Protein AF-A0A7S2J9P9-F1 (afdb_monomer_lite)

InterPro domains:
  IPR009030 Growth factor receptor cysteine-rich domain superfamily [SSF57184] (53-122)

Secondary structure (DSSP, 8-state):
--------------------TT-EEEEEEEEE-S-TTS--EEEEEEEEE-PPPPTTS-EEETTTTEEESSPPTTEEEETTTTEEEEPPTTEEEESSSS-EEEEPPP-SSEEEEE-TTS-EEEEEPPHHHHSTTTGGGS--

Sequence (140 a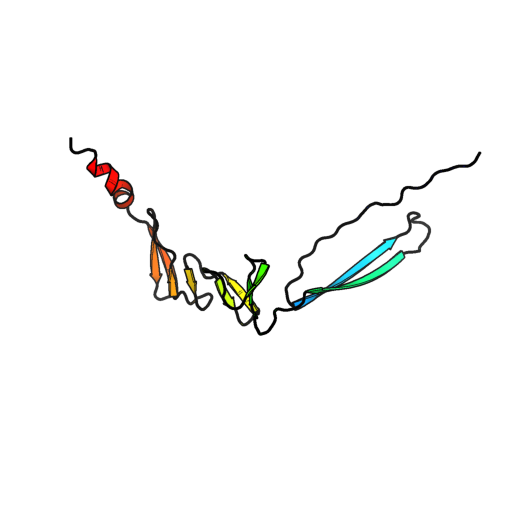a):
RRLLAGETQFRTAHADFLLDVGFSRTVELMVQCADPTQASIGRYTLRIFRPGCTPQRPYFDPRKKVCVNFCSAGYYRNRETHRCSRCNENCKVCSGLLDCNMCTPDTADYTYAIQPDGKCMAIANHLFRRYRWGCAGLAV

Radius of gyration: 28.4 Å; chains: 1; bounding box: 76×31×84 Å

Structure (mmCIF, N/CA/C/O backbone):
data_AF-A0A7S2J9P9-F1
#
_entry.id   AF-A0A7S2J9P9-F1
#
loop_
_atom_site.group_PDB
_atom_site.id
_atom_site.type_symbol
_atom_site.label_atom_id
_atom_site.label_alt_id
_atom_site.label_comp_id
_atom_site.label_asym_id
_atom_site.label_entity_id
_atom_site.label_seq_id
_atom_site.pdbx_PDB_ins_code
_atom_site.Cartn_x
_atom_site.Cartn_y
_atom_site.Cartn_z
_atom_site.occupancy
_atom_site.B_iso_or_equiv
_atom_site.auth_seq_id
_atom_site.auth_comp_id
_atom_site.auth_asym_id
_atom_site.auth_atom_id
_atom_site.pdbx_PDB_model_num
ATOM 1 N N . ARG A 1 1 ? -59.017 -15.466 24.436 1.00 42.62 1 ARG A N 1
ATOM 2 C CA . ARG A 1 1 ? -58.509 -15.438 23.040 1.00 42.62 1 ARG A CA 1
ATOM 3 C C . ARG A 1 1 ? -57.013 -15.118 23.129 1.00 42.62 1 ARG A C 1
ATOM 5 O O . ARG A 1 1 ? -56.681 -13.993 23.465 1.00 42.62 1 ARG A O 1
ATOM 12 N N . ARG A 1 2 ? -56.131 -16.126 23.028 1.00 47.25 2 ARG A N 1
ATOM 13 C CA . ARG A 1 2 ? -54.667 -15.972 23.174 1.00 47.25 2 ARG A CA 1
ATOM 14 C C . ARG A 1 2 ? -54.110 -15.266 21.933 1.00 47.25 2 ARG A C 1
ATOM 16 O O . ARG A 1 2 ? -54.255 -15.799 20.838 1.00 47.25 2 ARG A O 1
ATOM 23 N N . LEU A 1 3 ? -53.502 -14.095 22.106 1.00 48.00 3 LEU A N 1
ATOM 24 C CA . LEU A 1 3 ? -52.699 -13.440 21.073 1.00 48.00 3 LEU A CA 1
ATOM 25 C C . LEU A 1 3 ? -51.345 -14.158 21.009 1.00 48.00 3 LEU A C 1
ATOM 27 O O . LEU A 1 3 ? -50.446 -13.880 21.792 1.00 48.00 3 LEU A O 1
ATOM 31 N N . LEU A 1 4 ? -51.228 -15.137 20.112 1.00 52.44 4 LEU A N 1
ATOM 32 C CA . LEU A 1 4 ? -49.943 -15.668 19.659 1.00 52.44 4 LEU A CA 1
ATOM 33 C C . LEU A 1 4 ? -49.413 -14.720 18.579 1.00 52.44 4 LEU A C 1
ATOM 35 O O . LEU A 1 4 ? -49.516 -15.006 17.391 1.00 52.44 4 LEU A O 1
ATOM 39 N N . ALA A 1 5 ? -48.906 -13.561 18.987 1.00 52.97 5 ALA A N 1
ATOM 40 C CA . A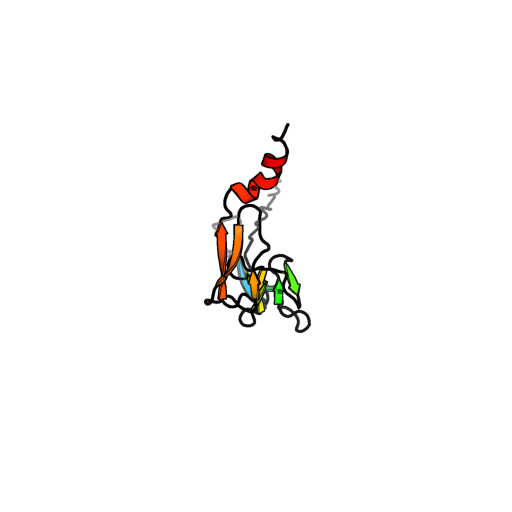LA A 1 5 ? -48.050 -12.752 18.132 1.00 52.97 5 ALA A CA 1
ATOM 41 C C . ALA A 1 5 ? -46.610 -13.077 18.534 1.00 52.97 5 ALA A C 1
ATOM 43 O O . ALA A 1 5 ? -46.058 -12.484 19.454 1.00 52.97 5 ALA A O 1
ATOM 44 N N . GLY A 1 6 ? -46.035 -14.105 17.908 1.00 54.41 6 GLY A N 1
ATOM 45 C CA . GLY A 1 6 ? -44.591 -14.289 17.946 1.00 54.41 6 GLY A CA 1
ATOM 46 C C . GLY A 1 6 ? -43.970 -13.154 17.145 1.00 54.41 6 GLY A C 1
ATOM 47 O O . GLY A 1 6 ? -44.022 -13.179 15.918 1.00 54.41 6 GLY A O 1
ATOM 48 N N . GLU A 1 7 ? -43.453 -12.131 17.820 1.00 60.72 7 GLU A N 1
ATOM 49 C CA . GLU A 1 7 ? -42.732 -11.054 17.152 1.00 60.72 7 GLU A CA 1
ATOM 50 C C . GLU A 1 7 ? -41.425 -11.621 16.588 1.00 60.72 7 GLU A C 1
ATOM 52 O O 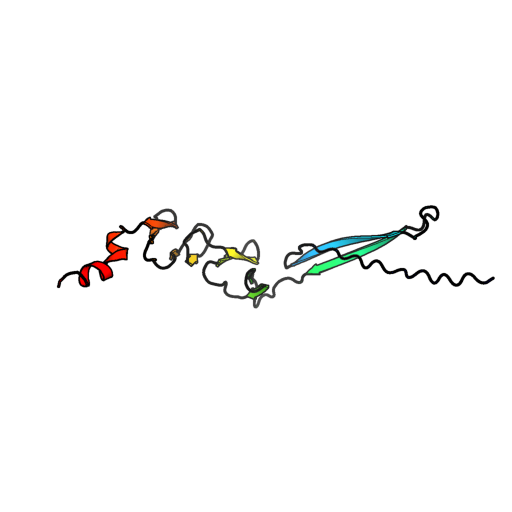. GLU A 1 7 ? -40.495 -11.970 17.315 1.00 60.72 7 GLU A O 1
ATOM 57 N N . THR A 1 8 ? -41.354 -11.765 15.266 1.00 59.16 8 THR A N 1
ATOM 58 C CA . THR A 1 8 ? -40.111 -12.093 14.566 1.00 59.16 8 THR A CA 1
ATOM 59 C C . THR A 1 8 ? -39.168 -10.898 14.643 1.00 59.16 8 THR A C 1
ATOM 61 O O . THR A 1 8 ? -39.207 -10.001 13.801 1.00 59.16 8 THR A O 1
ATOM 64 N N . GLN A 1 9 ? -38.320 -10.875 15.665 1.00 65.56 9 GLN A N 1
ATOM 65 C CA . GLN A 1 9 ? -37.348 -9.811 15.876 1.00 65.56 9 GLN A CA 1
ATOM 66 C C . GLN A 1 9 ? -35.992 -10.173 15.268 1.00 65.56 9 GLN A C 1
ATOM 68 O O . GLN A 1 9 ? -35.130 -10.637 15.993 1.00 65.56 9 GLN A O 1
ATOM 73 N N . PHE A 1 10 ? -35.754 -9.923 13.975 1.00 59.94 10 PHE A N 1
ATOM 74 C CA . PHE A 1 10 ? -34.385 -9.948 13.424 1.00 59.94 10 PHE A CA 1
ATOM 75 C C . PHE A 1 10 ? -34.234 -9.024 12.207 1.00 59.94 10 PHE A C 1
ATOM 77 O O . PHE A 1 10 ? -34.278 -9.469 11.062 1.00 59.94 10 PHE A O 1
ATOM 84 N N . ARG A 1 11 ? -34.009 -7.720 12.432 1.00 69.00 11 ARG A N 1
ATOM 85 C CA . ARG A 1 11 ? -33.331 -6.896 11.417 1.00 69.00 11 ARG A CA 1
ATOM 86 C C . ARG A 1 11 ? -31.834 -7.057 11.616 1.00 69.00 11 ARG A C 1
ATOM 88 O O . ARG A 1 11 ? -31.252 -6.438 12.502 1.00 69.00 11 ARG A O 1
ATOM 95 N N . THR A 1 12 ? -31.220 -7.910 10.809 1.00 77.44 12 THR A N 1
ATOM 96 C CA . THR A 1 12 ? -29.764 -8.016 10.745 1.00 77.44 12 THR A CA 1
ATOM 97 C C . THR A 1 12 ? -29.209 -6.682 10.253 1.00 77.44 12 THR A C 1
ATOM 99 O O . THR A 1 12 ? -29.543 -6.235 9.156 1.00 77.44 12 THR A O 1
ATOM 102 N N . ALA A 1 13 ? -28.403 -6.020 11.080 1.00 79.12 13 ALA A N 1
ATOM 103 C CA . ALA A 1 13 ? -27.705 -4.796 10.712 1.00 79.12 13 ALA A CA 1
ATOM 104 C C . ALA A 1 13 ? -26.238 -5.125 10.429 1.00 79.12 13 ALA A C 1
ATOM 106 O O . ALA A 1 13 ? -25.587 -5.816 11.212 1.00 79.12 13 ALA A O 1
ATOM 107 N N . HIS A 1 14 ? -25.725 -4.619 9.313 1.00 87.12 14 HIS A N 1
ATOM 108 C CA . HIS A 1 14 ? -24.329 -4.767 8.922 1.00 87.12 14 HIS A CA 1
ATOM 109 C C . HIS A 1 14 ? -23.704 -3.381 8.783 1.00 87.12 14 HIS A C 1
ATOM 111 O O . HIS A 1 14 ? -24.345 -2.455 8.288 1.00 87.12 14 HIS A O 1
ATOM 117 N N . ALA A 1 15 ? -22.462 -3.246 9.236 1.00 86.00 15 ALA A N 1
ATOM 118 C CA . ALA A 1 15 ? -21.677 -2.033 9.087 1.00 86.00 15 ALA A CA 1
ATOM 119 C C . ALA A 1 15 ? -20.258 -2.416 8.676 1.00 86.00 15 ALA A C 1
ATOM 121 O O . ALA A 1 15 ? -19.576 -3.151 9.392 1.00 86.00 15 ALA A O 1
ATOM 122 N N . ASP A 1 16 ? -19.821 -1.885 7.540 1.00 90.31 16 ASP A N 1
ATOM 123 C CA . ASP A 1 16 ? -18.475 -2.085 7.026 1.00 90.31 16 ASP A CA 1
ATOM 124 C C . ASP A 1 16 ? -17.637 -0.834 7.273 1.00 90.31 16 ASP A C 1
ATOM 126 O O . ASP A 1 16 ? -18.090 0.299 7.095 1.00 90.31 16 ASP A O 1
ATOM 130 N N . PHE A 1 17 ? -16.386 -1.028 7.676 1.00 89.62 17 PHE A N 1
ATOM 131 C CA . PHE A 1 17 ? -15.443 0.063 7.868 1.00 89.62 17 PHE A CA 1
ATOM 132 C C . PHE A 1 17 ? -14.030 -0.374 7.503 1.00 89.62 17 PHE A C 1
ATOM 134 O O . PHE A 1 17 ? -13.661 -1.547 7.577 1.00 89.62 17 PHE A O 1
ATOM 141 N N . LEU A 1 18 ? -13.207 0.600 7.124 1.00 90.12 18 LEU A N 1
ATOM 142 C CA . LEU A 1 18 ? -11.810 0.350 6.799 1.00 90.12 18 LEU A CA 1
ATOM 143 C C . LEU A 1 18 ? -10.9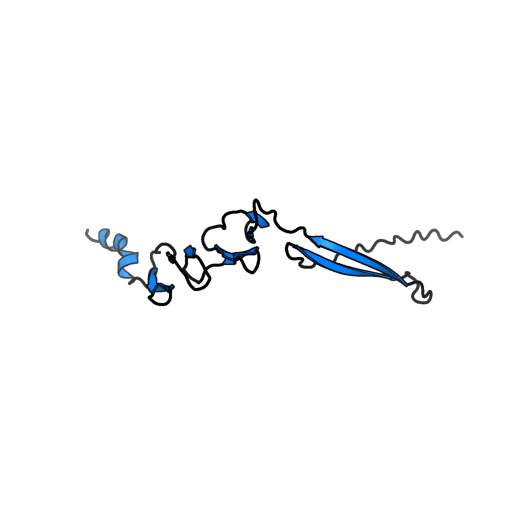76 0.265 8.082 1.00 90.12 18 LEU A C 1
ATOM 145 O O . LEU A 1 18 ? -11.012 1.170 8.917 1.00 90.12 18 LEU A O 1
ATOM 149 N N . LEU A 1 19 ? -10.196 -0.810 8.217 1.00 92.00 19 LEU A N 1
ATOM 150 C CA . LEU A 1 19 ? -9.199 -0.982 9.272 1.00 92.00 19 LEU A CA 1
ATOM 151 C C . LEU A 1 19 ? -7.844 -1.337 8.659 1.00 92.00 19 LEU A C 1
ATOM 153 O O . LEU A 1 19 ? -7.672 -2.389 8.026 1.00 92.00 19 LEU A O 1
ATOM 157 N N . ASP A 1 20 ? -6.879 -0.446 8.851 1.00 90.19 20 ASP A N 1
ATOM 158 C CA . ASP A 1 20 ? -5.525 -0.649 8.360 1.00 90.19 20 ASP A CA 1
ATOM 159 C C . ASP A 1 20 ? -4.757 -1.703 9.162 1.00 90.19 20 ASP A C 1
ATOM 161 O O . ASP A 1 20 ? -5.086 -2.041 10.298 1.00 90.19 20 ASP A O 1
ATOM 165 N N . VAL A 1 21 ? -3.738 -2.278 8.525 1.00 92.25 21 VAL A N 1
ATOM 166 C CA . VAL A 1 21 ? -2.883 -3.319 9.111 1.00 92.25 21 VAL A CA 1
ATOM 167 C C . VAL A 1 21 ? -2.104 -2.747 10.291 1.00 92.25 21 VAL A C 1
ATOM 169 O O . VAL A 1 21 ? -1.456 -1.716 10.146 1.00 92.25 21 VAL A O 1
ATOM 172 N N . GLY A 1 22 ? -2.156 -3.418 11.442 1.00 91.38 22 GLY A N 1
ATOM 173 C CA . GLY A 1 22 ? -1.524 -2.952 12.679 1.00 91.38 22 GLY A CA 1
ATOM 174 C C . GLY A 1 22 ? -2.354 -1.938 13.470 1.00 91.38 22 GLY A C 1
ATOM 175 O O . GLY A 1 22 ? -1.931 -1.530 14.548 1.00 91.38 22 GLY A O 1
ATOM 176 N N . PHE A 1 23 ? -3.536 -1.551 12.981 1.00 92.56 23 PHE A N 1
ATOM 177 C CA . PHE A 1 23 ? -4.414 -0.617 13.678 1.00 92.56 23 PHE A CA 1
ATOM 178 C C . PHE A 1 23 ? -5.499 -1.344 14.472 1.00 92.56 23 PHE A C 1
ATOM 180 O O . PHE A 1 23 ? -5.917 -2.464 14.160 1.00 92.56 23 PHE A O 1
ATOM 187 N N . SER A 1 24 ? -6.002 -0.656 15.494 1.00 94.62 24 SER A N 1
ATOM 188 C CA . SER A 1 24 ? -7.203 -1.053 16.223 1.00 94.62 24 SER A CA 1
ATOM 189 C C . SER A 1 24 ? -8.231 0.066 16.200 1.00 94.62 24 SER A C 1
ATOM 191 O O . SER A 1 24 ? -7.868 1.241 16.213 1.00 94.62 24 SER A O 1
ATOM 193 N N . ARG A 1 25 ? -9.507 -0.304 16.163 1.00 94.00 25 ARG A N 1
ATOM 194 C CA . ARG A 1 25 ? -10.649 0.600 16.234 1.00 94.00 25 ARG A CA 1
ATOM 195 C C . ARG A 1 25 ? -11.609 0.136 17.311 1.00 94.00 25 ARG A C 1
ATOM 197 O O . ARG A 1 25 ? -11.770 -1.060 17.546 1.00 94.00 25 ARG A O 1
ATOM 204 N N . THR A 1 26 ? -12.256 1.107 17.929 1.00 93.88 26 THR A N 1
ATOM 205 C CA . THR A 1 26 ? -13.320 0.874 18.895 1.00 93.88 26 THR A CA 1
ATOM 206 C C . THR A 1 26 ? -14.646 1.192 18.223 1.00 93.88 26 THR A C 1
ATOM 208 O O . THR A 1 26 ? -14.793 2.259 17.631 1.00 93.88 26 THR A O 1
ATOM 211 N N . VAL A 1 27 ? -15.583 0.253 18.279 1.00 92.25 27 VAL A N 1
ATOM 212 C CA . VAL A 1 27 ? -16.934 0.384 17.734 1.00 92.25 27 VAL A CA 1
ATOM 213 C C . VAL A 1 27 ? -17.917 0.356 18.891 1.00 92.25 27 VAL A C 1
ATOM 215 O O . VAL A 1 27 ? -17.861 -0.538 19.735 1.00 92.25 27 VAL A O 1
ATOM 218 N N . GLU A 1 28 ? -18.814 1.333 18.920 1.00 91.56 28 GLU A N 1
ATOM 219 C CA . GLU A 1 28 ? -19.906 1.387 19.884 1.00 91.56 28 GLU A CA 1
ATOM 220 C C . GLU A 1 28 ? -21.191 0.888 19.227 1.00 91.56 28 GLU A C 1
ATOM 222 O O . GLU A 1 28 ? -21.626 1.401 18.197 1.00 91.56 28 GLU A O 1
ATOM 227 N N . LEU A 1 29 ? -21.785 -0.139 19.823 1.00 88.88 29 LEU A N 1
ATOM 228 C CA . LEU A 1 29 ? -23.066 -0.698 19.425 1.00 88.88 29 LEU A CA 1
ATOM 229 C C . LEU A 1 29 ? -24.114 -0.246 20.430 1.00 88.88 29 LEU A C 1
ATOM 231 O O . LEU A 1 29 ? -24.016 -0.543 21.622 1.00 88.88 29 LEU A O 1
ATOM 235 N N . MET A 1 30 ? -25.125 0.446 19.927 1.00 84.75 30 MET A N 1
ATOM 236 C CA . MET A 1 30 ? -26.274 0.879 20.707 1.00 84.75 30 MET A CA 1
ATOM 237 C C . MET A 1 30 ? -27.436 -0.060 20.403 1.00 84.75 30 MET A C 1
ATOM 239 O O . MET A 1 30 ? -27.898 -0.135 19.266 1.00 84.75 30 MET A O 1
ATOM 243 N N . VAL A 1 31 ? -27.884 -0.796 21.414 1.00 84.81 31 VAL A N 1
ATOM 244 C CA . VAL A 1 31 ? -29.040 -1.687 21.338 1.00 84.81 31 VAL A CA 1
ATOM 245 C C . VAL A 1 31 ? -30.178 -1.026 22.092 1.00 84.81 31 VAL A C 1
ATOM 247 O O . VAL A 1 31 ? -30.086 -0.800 23.297 1.00 84.81 31 VAL A O 1
ATOM 250 N N . GLN A 1 32 ? -31.245 -0.708 21.372 1.00 80.56 32 GLN A N 1
ATOM 251 C CA . GLN A 1 32 ? -32.451 -0.117 21.932 1.00 80.56 32 GLN A CA 1
ATOM 252 C C . GLN A 1 32 ? -33.578 -1.152 21.914 1.00 80.56 32 GLN A C 1
ATOM 254 O O . GLN A 1 32 ? -33.718 -1.906 20.948 1.00 80.56 32 GLN A O 1
ATOM 259 N N . CYS A 1 33 ? -34.377 -1.195 22.980 1.00 76.31 33 CYS A N 1
ATOM 260 C CA . CYS A 1 33 ? -35.610 -1.976 23.008 1.00 76.31 33 CYS A CA 1
ATOM 261 C C . CYS A 1 33 ? -36.601 -1.496 21.930 1.00 76.31 33 CYS A C 1
ATOM 263 O O . CYS A 1 33 ? -36.563 -0.347 21.496 1.00 76.31 33 CYS A O 1
ATOM 265 N N . ALA A 1 34 ? -37.503 -2.385 21.502 1.00 74.88 34 ALA A N 1
ATOM 266 C CA . ALA A 1 34 ? -38.522 -2.054 20.502 1.00 74.88 34 ALA A CA 1
ATOM 267 C C . ALA A 1 34 ? -39.524 -0.996 21.003 1.00 74.88 34 ALA A C 1
ATOM 269 O O . ALA A 1 34 ? -40.090 -0.260 20.198 1.00 74.88 34 ALA A O 1
ATOM 270 N N . ASP A 1 35 ? -39.714 -0.909 22.323 1.00 78.12 35 ASP A N 1
ATOM 271 C CA . ASP A 1 35 ? -40.528 0.110 22.975 1.00 78.12 35 ASP A CA 1
ATOM 272 C C . ASP A 1 35 ? -39.675 1.359 23.285 1.00 78.12 35 ASP A C 1
ATOM 274 O O . ASP A 1 35 ? -38.816 1.309 24.169 1.00 78.12 35 ASP A O 1
ATOM 278 N N . PRO A 1 36 ? -39.898 2.496 22.599 1.00 65.88 36 PRO A N 1
ATOM 279 C CA . PRO A 1 36 ? -39.156 3.731 22.840 1.00 65.88 36 PRO A CA 1
ATOM 280 C C . PRO A 1 36 ? -39.482 4.381 24.194 1.00 65.88 36 PRO A C 1
ATOM 282 O O . PRO A 1 36 ? -38.781 5.307 24.598 1.00 65.88 36 PRO A O 1
ATOM 285 N N . THR A 1 37 ? -40.527 3.926 24.896 1.00 71.88 37 THR A N 1
ATOM 286 C CA . THR A 1 37 ? -40.908 4.426 26.227 1.00 71.88 37 THR A CA 1
ATOM 287 C C . THR A 1 37 ? -40.181 3.703 27.364 1.00 71.88 37 THR A C 1
ATOM 289 O O . THR A 1 37 ? -40.081 4.239 28.469 1.00 71.88 37 THR A O 1
ATOM 292 N N . GLN A 1 38 ? -39.598 2.529 27.093 1.00 65.25 38 GLN A N 1
ATOM 293 C CA . GLN A 1 38 ? -38.740 1.801 28.024 1.00 65.25 38 GLN A CA 1
ATOM 294 C C . GLN A 1 38 ? -37.275 2.170 27.757 1.00 65.25 38 GLN A C 1
ATOM 296 O O . GLN A 1 38 ? -36.669 1.761 26.772 1.00 65.25 38 GLN A O 1
ATOM 301 N N . ALA A 1 39 ? -36.693 2.969 28.653 1.00 57.91 39 ALA A N 1
ATOM 302 C CA . ALA A 1 39 ? -35.377 3.610 28.520 1.00 57.91 39 ALA A CA 1
ATOM 303 C C . ALA A 1 39 ? -34.152 2.661 28.534 1.00 57.91 39 ALA A C 1
ATOM 305 O O . ALA A 1 39 ? -33.023 3.103 28.759 1.00 57.91 39 ALA A O 1
ATOM 306 N N . SER A 1 40 ? -34.333 1.357 28.327 1.00 61.84 40 SER A N 1
ATOM 307 C CA . SER A 1 40 ? -33.240 0.387 28.369 1.00 61.84 40 SER A CA 1
ATOM 308 C C . SER A 1 40 ? -32.453 0.406 27.060 1.00 61.84 40 SER A C 1
ATOM 310 O O . SER A 1 40 ? -32.750 -0.310 26.107 1.00 61.84 40 SER A O 1
ATOM 312 N N . ILE A 1 41 ? -31.421 1.249 27.034 1.00 74.94 41 ILE A N 1
ATOM 313 C CA . ILE A 1 41 ? -30.405 1.279 25.982 1.00 74.94 41 ILE A CA 1
ATOM 314 C C . ILE A 1 41 ? -29.178 0.515 26.487 1.00 74.94 41 ILE A C 1
ATOM 316 O O . ILE A 1 41 ? -28.491 0.953 27.412 1.00 74.94 41 ILE A O 1
ATOM 320 N N . GLY A 1 42 ? -28.894 -0.634 25.880 1.00 84.19 42 GLY A N 1
ATOM 321 C CA . GLY A 1 42 ? -27.651 -1.368 26.092 1.00 84.19 42 GLY A CA 1
ATOM 322 C C . GLY A 1 42 ? -26.555 -0.815 25.187 1.00 84.19 42 GLY A C 1
ATOM 323 O O . GLY A 1 42 ? -26.731 -0.762 23.972 1.00 84.19 42 GLY A O 1
ATOM 324 N N . ARG A 1 43 ? -25.412 -0.415 25.754 1.00 88.62 43 ARG A N 1
ATOM 325 C CA . ARG A 1 43 ? -24.236 0.006 24.979 1.00 88.62 43 ARG A CA 1
ATOM 326 C C . ARG A 1 43 ? -23.141 -1.046 25.082 1.00 88.62 43 ARG A C 1
ATOM 328 O O . ARG A 1 43 ? -22.676 -1.344 26.178 1.00 88.62 43 ARG A O 1
ATOM 335 N N . TYR A 1 44 ? -22.700 -1.557 23.940 1.00 90.56 44 TYR A N 1
ATOM 336 C CA . TYR A 1 44 ? -21.578 -2.484 23.847 1.00 90.56 44 TYR A CA 1
ATOM 337 C C . TYR A 1 44 ? -20.403 -1.798 23.166 1.00 90.56 44 TYR A C 1
ATOM 339 O O . TYR A 1 44 ? -20.566 -1.118 22.156 1.00 90.56 44 TYR A O 1
ATOM 347 N N . THR A 1 45 ? -19.208 -2.010 23.701 1.00 93.75 45 THR A N 1
ATOM 348 C CA . THR A 1 45 ? -17.975 -1.474 23.130 1.00 93.75 45 THR A CA 1
ATOM 349 C C . THR A 1 45 ? -17.132 -2.632 22.626 1.00 93.75 45 THR A C 1
ATOM 351 O O . THR A 1 45 ? -16.676 -3.471 23.400 1.00 93.75 45 THR A O 1
ATOM 354 N N . LEU A 1 46 ? -16.925 -2.685 21.315 1.00 93.38 46 LEU A N 1
ATOM 355 C CA . LEU A 1 46 ? -16.099 -3.691 20.665 1.00 93.38 46 LEU A CA 1
ATOM 356 C C . LEU A 1 46 ? -14.761 -3.079 20.278 1.00 93.38 46 LEU A C 1
ATOM 358 O O . LEU A 1 46 ? -14.713 -2.090 19.550 1.00 93.38 46 LEU A O 1
ATOM 362 N N . ARG A 1 47 ? -13.660 -3.693 20.714 1.00 94.94 47 ARG A N 1
ATOM 363 C CA . ARG A 1 47 ? -12.320 -3.343 20.237 1.00 94.94 47 ARG A CA 1
ATOM 364 C C . ARG A 1 47 ? -11.903 -4.321 19.150 1.00 94.94 47 ARG A C 1
ATOM 366 O O . ARG A 1 47 ? -11.578 -5.472 19.423 1.00 94.94 47 ARG A O 1
ATOM 373 N N . ILE A 1 48 ? -11.896 -3.843 17.917 1.00 94.25 48 ILE A N 1
ATOM 374 C CA . ILE A 1 48 ? -11.548 -4.620 16.733 1.00 94.25 48 ILE A CA 1
ATOM 375 C C . ILE A 1 48 ? -10.119 -4.248 16.356 1.00 94.25 48 ILE A C 1
ATOM 377 O O . ILE A 1 48 ? -9.809 -3.074 16.164 1.00 94.25 48 ILE A O 1
ATOM 381 N N . PHE A 1 49 ? -9.225 -5.227 16.264 1.00 94.69 49 PHE A N 1
ATOM 382 C CA . PHE A 1 49 ? -7.839 -4.984 15.873 1.00 94.69 49 PHE A CA 1
ATOM 383 C C . PHE A 1 49 ? -7.453 -5.853 14.689 1.00 94.69 49 PHE A C 1
ATOM 385 O O . PHE A 1 49 ? -7.868 -7.006 14.573 1.00 94.69 49 PHE A O 1
ATOM 392 N N . ARG A 1 50 ? -6.637 -5.285 13.805 1.00 93.69 50 ARG A N 1
ATOM 393 C CA . ARG A 1 50 ? -6.047 -6.001 12.686 1.00 93.69 50 ARG A CA 1
ATOM 394 C C . ARG A 1 50 ? -4.563 -6.192 12.979 1.00 93.69 50 ARG A C 1
ATOM 396 O O . ARG A 1 50 ? -3.860 -5.189 13.110 1.00 93.69 50 ARG A O 1
ATOM 403 N N . PRO A 1 51 ? -4.069 -7.438 13.081 1.00 93.19 51 PRO A N 1
ATOM 404 C CA . PRO A 1 51 ? -2.670 -7.677 13.402 1.00 93.19 51 PRO A CA 1
ATOM 405 C C . PRO A 1 51 ? -1.755 -7.044 12.351 1.00 93.19 51 PRO A C 1
ATOM 407 O O . PRO A 1 51 ? -2.094 -6.980 11.166 1.00 93.19 51 PRO A O 1
ATOM 410 N N . GLY A 1 52 ? -0.607 -6.555 12.816 1.00 92.50 52 GLY A N 1
ATOM 411 C CA . GLY A 1 52 ? 0.458 -6.053 11.958 1.00 92.50 52 GLY A CA 1
ATOM 412 C C . GLY A 1 52 ? 1.116 -7.166 11.141 1.00 92.50 52 GLY A C 1
ATOM 413 O O . GLY A 1 52 ? 0.933 -8.355 11.405 1.00 92.50 52 GLY A O 1
ATOM 414 N N . CYS A 1 53 ? 1.908 -6.771 10.149 1.00 94.38 53 CYS A N 1
ATOM 415 C CA . CYS A 1 53 ? 2.749 -7.706 9.414 1.00 94.38 53 CYS A CA 1
ATOM 416 C C . CYS A 1 53 ? 3.922 -8.210 10.277 1.00 94.38 53 CYS A C 1
ATOM 418 O O . CYS A 1 53 ? 4.423 -7.490 11.140 1.00 94.38 53 CYS A O 1
ATOM 420 N N . THR A 1 54 ? 4.371 -9.447 10.043 1.00 94.56 54 THR A N 1
ATOM 421 C CA . THR A 1 54 ? 5.489 -10.038 10.796 1.00 94.56 54 THR A CA 1
ATOM 422 C C . THR A 1 54 ? 6.847 -9.553 10.271 1.00 94.56 54 THR A C 1
ATOM 424 O O . THR A 1 54 ? 6.944 -9.156 9.107 1.00 94.56 54 THR A O 1
ATOM 427 N N . PRO A 1 55 ? 7.935 -9.646 11.060 1.00 92.38 55 PRO A N 1
ATOM 428 C CA . PRO A 1 55 ? 9.275 -9.252 10.610 1.00 92.38 55 PRO A CA 1
ATOM 429 C C . PRO A 1 55 ? 9.762 -10.008 9.366 1.00 92.38 55 PRO A C 1
ATOM 431 O O . PRO A 1 55 ? 10.519 -9.462 8.570 1.00 92.38 55 PRO A O 1
ATOM 434 N N . GLN A 1 56 ? 9.305 -11.250 9.166 1.00 94.31 56 GLN A N 1
ATOM 435 C CA . GLN A 1 56 ? 9.639 -12.054 7.988 1.00 94.31 56 GLN A CA 1
ATOM 436 C C . GLN A 1 56 ? 8.891 -11.626 6.729 1.00 94.31 56 GLN A C 1
ATOM 438 O O . GLN A 1 56 ? 9.212 -12.161 5.676 1.00 94.31 56 GLN A O 1
ATOM 443 N N . ARG A 1 57 ? 7.854 -10.786 6.832 1.00 95.00 57 ARG A N 1
ATOM 444 C CA . ARG A 1 57 ? 7.078 -10.222 5.715 1.00 95.00 57 ARG A CA 1
ATOM 445 C C . ARG A 1 57 ? 6.559 -8.840 6.112 1.00 95.00 57 ARG A C 1
ATOM 447 O O . ARG A 1 57 ? 5.359 -8.697 6.300 1.00 95.00 57 ARG A O 1
ATOM 454 N N . PRO A 1 58 ? 7.423 -7.830 6.272 1.00 94.62 58 PRO A N 1
ATOM 455 C CA . PRO A 1 58 ? 7.077 -6.635 7.036 1.00 94.62 58 PRO A CA 1
ATOM 456 C C . PRO A 1 58 ? 6.196 -5.630 6.284 1.00 94.62 58 PRO A C 1
ATOM 458 O O . PRO A 1 58 ? 5.711 -4.690 6.905 1.00 94.62 58 PRO A O 1
ATOM 461 N N . TYR A 1 59 ? 5.970 -5.800 4.977 1.00 95.56 59 TYR A N 1
ATOM 462 C CA . TYR A 1 59 ? 5.230 -4.833 4.163 1.00 95.56 59 TYR A CA 1
ATOM 463 C C . TYR A 1 59 ? 3.878 -5.386 3.724 1.00 95.56 59 TYR A C 1
ATOM 465 O O . TYR A 1 59 ? 3.806 -6.474 3.162 1.00 95.56 59 TYR A O 1
ATOM 473 N N . PHE A 1 60 ? 2.796 -4.630 3.895 1.00 95.75 60 PHE A N 1
ATOM 474 C CA . PHE A 1 60 ? 1.493 -5.020 3.346 1.00 95.75 60 PHE A CA 1
ATOM 475 C C . PHE A 1 60 ? 1.352 -4.626 1.865 1.00 95.75 60 PHE A C 1
ATOM 477 O O . PHE A 1 60 ? 1.482 -3.448 1.520 1.00 95.75 60 PHE A O 1
ATOM 484 N N . ASP A 1 61 ? 1.050 -5.597 0.995 1.00 94.81 61 ASP A N 1
ATOM 485 C CA . ASP A 1 61 ? 0.736 -5.373 -0.422 1.00 94.81 61 ASP A CA 1
ATOM 486 C C . ASP A 1 61 ? -0.783 -5.153 -0.595 1.00 94.81 61 ASP A C 1
ATOM 488 O O . ASP A 1 61 ? -1.564 -6.092 -0.399 1.00 94.81 61 ASP A O 1
ATOM 492 N N . PRO A 1 62 ? -1.237 -3.944 -0.989 1.00 90.00 62 PRO A N 1
ATOM 493 C CA . PRO A 1 62 ? -2.659 -3.648 -1.139 1.00 90.00 62 PRO A CA 1
ATOM 494 C C . PRO A 1 62 ? -3.316 -4.372 -2.323 1.00 90.00 62 PRO A C 1
ATOM 496 O O . PRO A 1 62 ? -4.528 -4.577 -2.296 1.00 90.00 62 PRO A O 1
ATOM 499 N N . ARG A 1 63 ? -2.553 -4.786 -3.345 1.00 89.81 63 ARG A N 1
ATOM 500 C CA . ARG A 1 63 ? -3.088 -5.533 -4.494 1.00 89.81 63 ARG A CA 1
ATOM 501 C C . ARG A 1 63 ? -3.358 -6.980 -4.132 1.00 89.81 63 ARG A C 1
ATOM 503 O O . ARG A 1 63 ? -4.423 -7.505 -4.435 1.00 89.81 63 ARG A O 1
ATOM 510 N N . LYS A 1 64 ? -2.392 -7.619 -3.474 1.00 91.31 64 LYS A N 1
ATOM 511 C CA . LYS A 1 64 ? -2.509 -9.024 -3.061 1.00 91.31 64 LYS A CA 1
ATOM 512 C C . LYS A 1 64 ? -3.262 -9.190 -1.741 1.00 91.31 64 LYS A C 1
ATOM 514 O O . LYS A 1 64 ? -3.641 -10.304 -1.405 1.00 91.31 64 LYS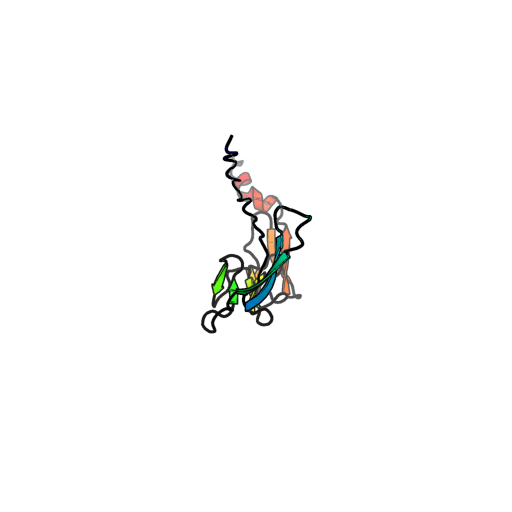 A O 1
ATOM 519 N N . LYS A 1 65 ? -3.470 -8.098 -0.998 1.00 91.38 65 LYS A N 1
ATOM 520 C CA . LYS A 1 65 ? -4.069 -8.066 0.345 1.00 91.38 65 LYS A CA 1
ATOM 521 C C . LYS A 1 65 ? -3.335 -8.962 1.356 1.00 91.38 65 LYS A C 1
ATOM 523 O O . LYS A 1 65 ? -3.947 -9.457 2.299 1.00 91.38 65 LYS A O 1
ATOM 528 N N . VAL A 1 66 ? -2.023 -9.142 1.189 1.00 93.44 66 VAL A N 1
ATOM 529 C CA . VAL A 1 66 ? -1.177 -9.978 2.057 1.00 93.44 66 VAL A CA 1
ATOM 530 C C . VAL A 1 66 ? 0.117 -9.261 2.427 1.00 93.44 66 VAL A C 1
ATOM 532 O O . VAL A 1 66 ? 0.587 -8.379 1.708 1.00 93.44 66 VAL A O 1
ATOM 535 N N . CYS A 1 67 ? 0.707 -9.659 3.551 1.00 95.38 67 CYS A N 1
ATOM 536 C CA . CYS A 1 67 ? 2.039 -9.224 3.953 1.00 95.38 67 CYS A CA 1
ATOM 537 C C . CYS A 1 67 ? 3.110 -9.913 3.091 1.00 95.38 67 CYS A C 1
ATOM 539 O O . CYS A 1 67 ? 3.061 -11.129 2.878 1.00 95.38 67 CYS A O 1
ATOM 541 N N . VAL A 1 68 ? 4.082 -9.145 2.604 1.00 95.50 68 VAL A N 1
ATOM 542 C CA . VAL A 1 68 ? 5.148 -9.564 1.691 1.00 95.50 68 VAL A CA 1
ATOM 543 C C . VAL A 1 68 ? 6.505 -8.996 2.116 1.00 95.50 68 VAL A C 1
ATOM 545 O O . VAL A 1 68 ? 6.599 -7.992 2.820 1.00 95.50 68 VAL A O 1
ATOM 548 N N . ASN A 1 69 ? 7.577 -9.638 1.648 1.00 94.38 69 ASN A N 1
ATOM 549 C CA . ASN A 1 69 ? 8.939 -9.093 1.728 1.00 94.38 69 ASN A CA 1
ATOM 550 C C . ASN A 1 69 ? 9.271 -8.168 0.565 1.00 94.38 69 ASN A C 1
ATOM 552 O O . ASN A 1 69 ? 9.932 -7.145 0.740 1.00 94.38 69 ASN A O 1
ATOM 556 N N . PHE A 1 70 ? 8.820 -8.557 -0.624 1.00 92.31 70 PHE A N 1
ATOM 557 C CA . PHE A 1 70 ? 9.086 -7.862 -1.869 1.00 92.31 70 PHE A CA 1
ATOM 558 C C . PHE A 1 70 ? 7.764 -7.402 -2.460 1.00 92.31 70 PHE A C 1
ATOM 560 O O . PHE A 1 70 ? 6.834 -8.195 -2.625 1.00 92.31 70 PHE A O 1
ATOM 567 N N . CYS A 1 71 ? 7.692 -6.107 -2.746 1.00 93.44 71 CYS A N 1
ATOM 568 C CA . CYS A 1 71 ? 6.534 -5.511 -3.380 1.00 93.44 71 CYS A CA 1
ATOM 569 C C . CYS A 1 71 ? 6.471 -5.906 -4.856 1.00 93.44 71 CYS A C 1
ATOM 571 O O . CYS A 1 71 ? 7.487 -6.169 -5.500 1.00 93.44 71 CYS A O 1
ATOM 573 N N . SER A 1 72 ? 5.251 -5.964 -5.377 1.00 91.94 72 SER A N 1
ATOM 574 C CA . SER A 1 72 ? 5.000 -6.206 -6.795 1.00 91.94 72 SER A CA 1
ATOM 575 C C . SER A 1 72 ? 5.556 -5.056 -7.657 1.00 91.94 72 SER A C 1
ATOM 577 O O . SER A 1 72 ? 5.713 -3.939 -7.168 1.00 91.94 72 SER A O 1
ATOM 579 N N . ALA A 1 73 ? 5.833 -5.303 -8.943 1.00 90.31 73 ALA A N 1
ATOM 580 C CA . ALA A 1 73 ? 6.307 -4.255 -9.855 1.00 90.31 73 ALA A CA 1
ATOM 581 C C . ALA A 1 73 ? 5.347 -3.046 -9.883 1.00 90.31 73 ALA A C 1
ATOM 583 O O . ALA A 1 73 ? 4.126 -3.209 -9.812 1.00 90.31 73 ALA A O 1
ATOM 584 N N . GLY A 1 74 ? 5.906 -1.839 -9.971 1.00 91.12 74 GLY A N 1
ATOM 585 C CA . GLY A 1 74 ? 5.179 -0.576 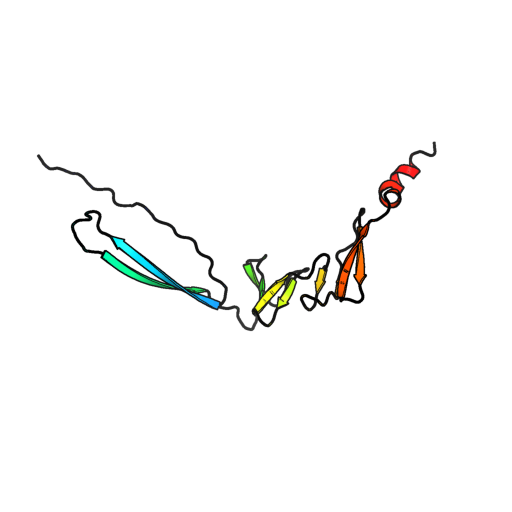-9.821 1.00 91.12 74 GLY A CA 1
ATOM 586 C C . GLY A 1 74 ? 4.893 -0.183 -8.367 1.00 91.12 74 GLY A C 1
ATOM 587 O O . GLY A 1 74 ? 4.177 0.792 -8.140 1.00 91.12 74 GLY A O 1
ATOM 588 N N . TYR A 1 75 ? 5.427 -0.918 -7.385 1.00 94.50 75 TYR A N 1
ATOM 589 C CA . TYR A 1 75 ? 5.364 -0.575 -5.967 1.00 94.50 75 TYR A CA 1
ATOM 590 C C . TYR A 1 75 ? 6.744 -0.688 -5.318 1.00 94.50 75 TYR A C 1
ATOM 592 O O . TYR A 1 75 ? 7.516 -1.597 -5.621 1.00 94.50 75 TYR A O 1
ATOM 600 N N . TYR A 1 76 ? 7.020 0.196 -4.365 1.00 94.44 76 TYR A N 1
ATOM 601 C CA . TYR A 1 76 ? 8.220 0.169 -3.540 1.00 94.44 76 TYR A CA 1
ATOM 602 C C . TYR A 1 76 ? 7.886 -0.091 -2.077 1.00 94.44 76 TYR A C 1
ATOM 604 O O . TYR A 1 76 ? 6.760 0.094 -1.609 1.00 94.44 76 TYR A O 1
ATOM 612 N N . ARG A 1 77 ? 8.906 -0.535 -1.345 1.00 94.56 77 ARG A N 1
ATOM 613 C CA . ARG A 1 77 ? 8.834 -0.774 0.095 1.00 94.56 77 ARG A CA 1
ATOM 614 C C . ARG A 1 77 ? 8.905 0.562 0.819 1.00 94.56 77 ARG A C 1
ATOM 616 O O . ARG A 1 77 ? 9.990 1.120 0.971 1.00 94.56 77 ARG A O 1
ATOM 623 N N . ASN A 1 78 ? 7.764 1.060 1.273 1.00 93.50 78 ASN A N 1
ATOM 624 C CA . ASN A 1 78 ? 7.716 2.258 2.088 1.00 93.50 78 ASN A CA 1
ATOM 625 C C . ASN A 1 78 ? 7.954 1.882 3.555 1.00 93.50 78 ASN A C 1
ATOM 627 O O . ASN A 1 78 ? 7.132 1.206 4.181 1.00 93.50 78 ASN A O 1
ATOM 631 N N . ARG A 1 79 ? 9.107 2.304 4.082 1.00 90.75 79 ARG A N 1
ATOM 632 C CA . ARG A 1 79 ? 9.529 2.030 5.462 1.00 90.75 79 ARG A CA 1
ATOM 633 C C . ARG A 1 79 ? 8.730 2.818 6.494 1.00 90.75 79 ARG A C 1
ATOM 635 O O . ARG A 1 79 ? 8.541 2.306 7.584 1.00 90.75 79 ARG A O 1
ATOM 642 N N . GLU A 1 80 ? 8.237 4.004 6.147 1.00 90.50 80 GLU A N 1
ATOM 643 C CA . GLU A 1 80 ? 7.473 4.861 7.064 1.00 90.50 80 GLU A CA 1
ATOM 644 C C . GLU A 1 80 ? 6.094 4.272 7.353 1.00 90.50 80 GLU A C 1
ATOM 646 O O . GLU A 1 80 ? 5.624 4.267 8.485 1.00 90.50 80 GLU A O 1
ATOM 651 N N . THR A 1 81 ? 5.446 3.735 6.318 1.00 90.19 81 THR A N 1
ATOM 652 C CA . THR A 1 81 ? 4.088 3.188 6.434 1.00 90.19 81 THR A CA 1
ATOM 653 C C . THR A 1 81 ? 4.056 1.675 6.612 1.00 90.19 81 THR A C 1
ATOM 655 O O . THR A 1 81 ? 2.980 1.127 6.834 1.00 90.19 81 THR A O 1
ATOM 658 N N . HIS A 1 82 ? 5.199 0.986 6.503 1.00 92.19 82 HIS A N 1
ATOM 659 C CA . HIS A 1 82 ? 5.294 -0.481 6.461 1.00 92.19 82 HIS A CA 1
ATOM 660 C C . HIS A 1 82 ? 4.385 -1.112 5.391 1.00 92.19 82 HIS A C 1
ATOM 662 O O . HIS A 1 82 ? 3.736 -2.145 5.585 1.00 92.19 82 HIS A O 1
ATOM 668 N N . ARG A 1 83 ? 4.312 -0.476 4.218 1.00 93.56 83 ARG A N 1
ATOM 669 C CA . ARG A 1 83 ? 3.441 -0.895 3.111 1.00 93.56 83 ARG A CA 1
ATOM 670 C C . ARG A 1 83 ? 4.162 -0.855 1.779 1.00 93.56 83 ARG A C 1
ATOM 672 O O . ARG A 1 83 ? 5.165 -0.170 1.601 1.00 93.56 83 ARG A O 1
ATOM 679 N N . CYS A 1 84 ? 3.607 -1.582 0.822 1.00 95.38 84 CYS A N 1
ATOM 680 C CA . CYS A 1 84 ? 3.943 -1.386 -0.575 1.00 95.38 84 CYS A CA 1
ATOM 681 C C . CYS A 1 84 ? 3.217 -0.138 -1.084 1.00 95.38 84 CYS A C 1
ATOM 683 O O . CYS A 1 84 ? 2.002 -0.162 -1.302 1.00 95.38 84 CYS A O 1
ATOM 685 N N . SER A 1 85 ? 3.959 0.953 -1.254 1.00 94.62 85 SER A N 1
ATOM 686 C CA . SER A 1 85 ? 3.462 2.201 -1.839 1.00 94.62 85 SER A CA 1
ATOM 687 C C . SER A 1 85 ? 3.666 2.182 -3.347 1.00 94.62 85 SER A C 1
ATOM 689 O O . SER A 1 85 ? 4.617 1.585 -3.844 1.00 94.62 85 SER A O 1
ATOM 691 N N . ARG A 1 86 ? 2.745 2.794 -4.091 1.00 93.94 86 ARG A N 1
ATOM 692 C CA . ARG A 1 86 ? 2.814 2.841 -5.555 1.00 93.94 86 ARG A CA 1
ATOM 693 C C . ARG A 1 86 ? 3.964 3.753 -5.995 1.00 93.94 86 ARG A C 1
ATOM 695 O O . ARG A 1 86 ? 4.167 4.802 -5.394 1.00 93.94 86 ARG A O 1
ATOM 702 N N . CYS A 1 87 ? 4.687 3.349 -7.035 1.00 93.31 87 CYS A N 1
ATOM 703 C CA . CYS A 1 87 ? 5.678 4.186 -7.707 1.00 93.31 87 CYS A CA 1
ATOM 704 C C . CYS A 1 87 ? 5.030 5.400 -8.391 1.00 93.31 87 CYS A C 1
ATOM 706 O O . CYS A 1 87 ? 3.812 5.440 -8.590 1.00 93.31 87 CYS A O 1
ATOM 708 N N . ASN A 1 88 ? 5.869 6.354 -8.800 1.00 91.75 88 ASN A N 1
ATOM 709 C CA . ASN A 1 88 ? 5.454 7.469 -9.645 1.00 91.75 88 ASN A CA 1
ATOM 710 C C . ASN A 1 88 ? 4.841 6.993 -10.977 1.00 91.75 88 ASN A C 1
ATOM 712 O O . ASN A 1 88 ? 4.992 5.833 -11.380 1.00 91.75 88 ASN A O 1
ATOM 716 N N . GLU A 1 89 ? 4.150 7.891 -11.671 1.00 90.75 89 GLU A N 1
ATOM 717 C CA . GLU A 1 89 ? 3.560 7.596 -12.974 1.00 90.75 89 GLU A CA 1
ATOM 718 C C . GLU A 1 89 ? 4.614 7.122 -13.981 1.00 90.75 89 GLU A C 1
ATOM 720 O O . GLU A 1 89 ? 5.764 7.560 -13.966 1.00 90.75 89 GLU A O 1
ATOM 725 N N . ASN A 1 90 ? 4.220 6.168 -14.830 1.00 91.19 90 ASN A N 1
ATOM 726 C CA . ASN A 1 90 ? 5.074 5.525 -15.838 1.00 91.19 90 ASN A CA 1
ATOM 727 C C . ASN A 1 90 ? 6.342 4.841 -15.292 1.00 91.19 90 ASN A C 1
ATOM 729 O O . ASN A 1 90 ? 7.197 4.414 -16.065 1.00 91.19 90 ASN A O 1
ATOM 733 N N . CYS A 1 91 ? 6.469 4.689 -13.972 1.00 94.06 91 CYS A N 1
ATOM 734 C CA . CYS A 1 91 ? 7.592 4.006 -13.354 1.00 94.06 91 CYS A CA 1
ATOM 735 C C . CYS A 1 91 ? 7.249 2.543 -13.039 1.00 94.06 91 CYS A C 1
ATOM 737 O O . CYS A 1 91 ? 6.281 2.241 -12.335 1.00 94.06 91 CYS A O 1
ATOM 739 N N . LYS A 1 92 ? 8.070 1.613 -13.535 1.00 92.31 92 LYS A N 1
ATOM 740 C CA . LYS A 1 92 ? 7.929 0.169 -13.296 1.00 92.31 92 LYS A CA 1
ATOM 741 C C . LYS A 1 92 ? 8.714 -0.296 -12.075 1.00 92.31 92 LYS A C 1
ATOM 743 O O . LYS A 1 92 ? 8.241 -1.172 -11.350 1.00 92.31 92 LYS A O 1
ATOM 748 N N . VAL A 1 93 ? 9.902 0.258 -11.848 1.00 92.25 93 VAL A N 1
ATOM 749 C CA . VAL A 1 93 ? 10.755 -0.079 -10.703 1.00 92.25 93 VAL A CA 1
ATOM 750 C C . VAL A 1 93 ? 11.220 1.208 -10.050 1.00 92.25 93 VAL A C 1
ATOM 752 O O . VAL A 1 93 ? 11.914 2.001 -10.681 1.00 92.25 93 VAL A O 1
ATOM 755 N N . CYS A 1 94 ? 10.869 1.393 -8.782 1.00 92.81 94 CYS A N 1
ATOM 756 C CA . CYS A 1 94 ? 11.282 2.547 -7.999 1.00 92.81 94 CYS A CA 1
ATOM 757 C C . CYS A 1 94 ? 11.827 2.124 -6.631 1.00 92.81 94 CYS A C 1
ATOM 759 O O . CYS A 1 94 ? 11.437 1.089 -6.080 1.00 92.81 94 CYS A O 1
ATOM 761 N N . SER A 1 95 ? 12.731 2.938 -6.092 1.00 90.88 95 SER A N 1
ATOM 762 C CA . SER A 1 95 ? 13.225 2.819 -4.713 1.00 90.88 95 SER A CA 1
ATOM 763 C C . SER A 1 95 ? 12.435 3.708 -3.747 1.00 90.88 95 SER A C 1
ATOM 765 O O . SER A 1 95 ? 12.357 3.405 -2.557 1.00 90.88 95 SER A O 1
ATOM 767 N N . GLY A 1 96 ? 11.816 4.764 -4.275 1.00 89.94 96 GLY A N 1
ATOM 768 C CA . GLY A 1 96 ? 11.018 5.745 -3.552 1.00 89.94 96 GLY A CA 1
ATOM 769 C C . GLY A 1 96 ? 9.997 6.410 -4.474 1.00 89.94 96 GLY A C 1
ATOM 770 O O . GLY A 1 96 ? 9.869 6.048 -5.643 1.00 89.94 96 GLY A O 1
ATOM 771 N N . LEU A 1 97 ? 9.267 7.401 -3.959 1.00 88.12 97 LEU A N 1
ATOM 772 C CA . LEU A 1 97 ? 8.252 8.111 -4.745 1.00 88.12 97 LEU A CA 1
ATOM 773 C C . LEU A 1 97 ? 8.865 8.946 -5.883 1.00 88.12 97 LEU A C 1
ATOM 775 O O . LEU A 1 97 ? 8.261 9.070 -6.945 1.00 88.12 97 LEU A O 1
ATOM 779 N N . LEU A 1 98 ? 10.054 9.509 -5.658 1.00 88.00 98 LEU A N 1
ATOM 780 C CA . LEU A 1 98 ? 10.765 10.359 -6.619 1.00 88.00 98 LEU A CA 1
ATOM 781 C C . LEU A 1 98 ? 11.940 9.645 -7.305 1.00 88.00 98 LEU A C 1
ATOM 783 O O . LEU A 1 98 ? 12.482 10.168 -8.268 1.00 88.00 98 LEU A O 1
ATOM 787 N N . ASP A 1 99 ? 12.280 8.433 -6.859 1.00 89.50 99 ASP A N 1
ATOM 788 C CA . ASP A 1 99 ? 13.439 7.687 -7.349 1.00 89.50 99 ASP A CA 1
ATOM 789 C C . ASP A 1 99 ? 12.993 6.532 -8.249 1.00 89.50 99 ASP A C 1
ATOM 791 O O . ASP A 1 99 ? 12.804 5.395 -7.786 1.00 89.50 99 ASP A O 1
ATOM 795 N N . CYS A 1 100 ? 12.792 6.823 -9.537 1.00 92.44 100 CYS A N 1
ATOM 796 C CA . CYS A 1 100 ? 12.523 5.797 -10.534 1.00 92.44 100 CYS A CA 1
ATOM 797 C C . CYS A 1 100 ? 13.818 5.236 -11.133 1.00 92.44 100 CYS A C 1
ATOM 799 O O . CYS A 1 100 ? 14.608 5.960 -11.729 1.00 92.44 100 CYS A O 1
ATOM 801 N N . ASN A 1 101 ? 13.993 3.918 -11.040 1.00 91.19 101 ASN A N 1
ATOM 802 C CA . ASN A 1 101 ? 15.134 3.217 -11.631 1.00 91.19 101 ASN A CA 1
ATOM 803 C C . ASN A 1 101 ? 14.817 2.682 -13.034 1.00 91.19 101 ASN A C 1
ATOM 805 O O . ASN A 1 101 ? 15.722 2.446 -13.827 1.00 91.19 101 ASN A O 1
ATOM 809 N N . MET A 1 102 ? 13.539 2.414 -13.327 1.00 92.06 102 MET A N 1
ATOM 810 C CA . MET A 1 102 ? 13.117 1.843 -14.606 1.00 92.06 102 MET A CA 1
ATOM 811 C C . MET A 1 102 ? 11.695 2.269 -14.961 1.00 92.06 102 MET A C 1
ATOM 813 O O . MET A 1 102 ? 10.760 2.020 -14.191 1.00 92.06 102 MET A O 1
ATOM 817 N N . CYS A 1 103 ? 11.520 2.834 -16.156 1.00 93.12 103 CYS A N 1
ATOM 818 C CA . CYS A 1 103 ? 10.203 3.160 -16.692 1.00 93.12 103 CYS A CA 1
ATOM 819 C C . CYS A 1 103 ? 9.427 1.918 -17.153 1.00 93.12 103 CYS A C 1
ATOM 821 O O . CYS A 1 103 ? 9.954 0.807 -17.270 1.00 93.12 103 CYS A O 1
ATOM 823 N N . THR A 1 104 ? 8.132 2.101 -17.388 1.00 93.25 104 THR A N 1
ATOM 824 C CA . THR A 1 104 ? 7.289 1.125 -18.077 1.00 93.25 104 THR A CA 1
ATOM 825 C C . THR A 1 104 ? 7.816 0.836 -19.482 1.00 93.25 104 THR A C 1
ATOM 827 O O . THR A 1 104 ? 8.423 1.712 -20.091 1.00 93.25 104 THR A O 1
ATOM 830 N N . PRO A 1 105 ? 7.611 -0.390 -19.999 1.00 91.50 105 PRO A N 1
ATOM 831 C CA . PRO A 1 105 ? 8.026 -0.723 -21.354 1.00 91.50 105 PRO A CA 1
ATOM 832 C C . PRO A 1 105 ? 7.296 0.149 -22.377 1.00 91.50 105 PRO A C 1
ATOM 834 O O . PRO A 1 105 ? 6.134 0.510 -22.174 1.00 91.50 105 PRO A O 1
ATOM 837 N N . ASP A 1 106 ? 7.984 0.436 -23.478 1.00 90.81 106 ASP A N 1
ATOM 838 C CA . ASP A 1 106 ? 7.440 1.219 -24.580 1.00 90.81 106 ASP A CA 1
ATOM 839 C C . ASP A 1 106 ? 6.209 0.546 -25.192 1.00 90.81 106 ASP A C 1
ATOM 841 O O . ASP A 1 106 ? 6.090 -0.680 -25.269 1.00 90.81 106 ASP A O 1
ATOM 845 N N . THR A 1 107 ? 5.289 1.380 -25.651 1.00 88.62 107 THR A N 1
ATOM 846 C CA . THR A 1 107 ? 4.090 0.978 -26.384 1.00 88.62 107 THR A CA 1
ATOM 847 C C . THR A 1 107 ? 4.190 1.466 -27.829 1.00 88.62 107 THR A C 1
ATOM 849 O O . THR A 1 107 ? 5.090 2.226 -28.186 1.00 88.62 107 THR A O 1
ATOM 852 N N . ALA A 1 108 ? 3.258 1.050 -28.692 1.00 84.00 108 ALA A N 1
ATOM 853 C CA . ALA A 1 108 ? 3.209 1.559 -30.065 1.00 84.00 108 ALA A CA 1
ATOM 854 C C . ALA A 1 108 ? 3.079 3.094 -30.103 1.00 84.00 108 ALA A C 1
ATOM 856 O O . ALA A 1 108 ? 3.695 3.746 -30.947 1.00 84.00 108 ALA A O 1
ATOM 857 N N . ASP A 1 109 ? 2.340 3.662 -29.149 1.00 86.38 109 ASP A N 1
ATOM 858 C CA . ASP A 1 109 ? 2.018 5.087 -29.106 1.00 86.38 109 ASP A CA 1
ATOM 859 C C . ASP A 1 109 ? 3.018 5.913 -28.285 1.00 86.38 109 ASP A C 1
ATOM 861 O O . ASP A 1 109 ? 3.186 7.094 -28.573 1.00 86.38 109 ASP A O 1
ATOM 865 N N . TYR A 1 110 ? 3.715 5.320 -27.307 1.00 90.06 110 TYR A N 1
ATOM 866 C CA . TYR A 1 110 ? 4.607 6.054 -26.401 1.00 90.06 110 TYR A CA 1
ATOM 867 C C . TYR A 1 110 ? 5.927 5.333 -26.134 1.00 90.06 110 TYR A C 1
ATOM 869 O O . TYR A 1 110 ? 5.949 4.127 -25.897 1.00 90.06 110 TYR A O 1
ATOM 877 N N . THR A 1 111 ? 7.008 6.107 -26.097 1.00 91.12 111 THR A N 1
ATOM 878 C CA . THR A 1 111 ? 8.315 5.714 -25.556 1.00 91.12 111 THR A CA 1
ATOM 879 C C . THR A 1 111 ? 8.491 6.354 -24.178 1.00 91.12 111 THR A C 1
ATOM 881 O O . THR A 1 111 ? 8.162 7.530 -24.014 1.00 91.12 111 THR A O 1
ATOM 884 N N . TYR A 1 112 ? 9.002 5.622 -23.189 1.00 92.81 112 TYR A N 1
ATOM 885 C CA . TYR A 1 112 ? 9.201 6.144 -21.833 1.00 92.81 112 TYR A CA 1
ATOM 886 C C . TYR A 1 112 ? 10.685 6.316 -21.516 1.00 92.81 112 TYR A C 1
ATOM 888 O O . TYR A 1 112 ? 11.465 5.369 -21.604 1.00 92.81 112 TYR A O 1
ATOM 896 N N . ALA A 1 113 ? 11.073 7.519 -21.099 1.00 91.69 113 ALA A N 1
ATOM 897 C CA . ALA A 1 113 ? 12.450 7.841 -20.730 1.00 91.69 113 ALA A CA 1
ATOM 898 C C . ALA A 1 113 ? 12.517 8.423 -19.314 1.00 91.69 113 ALA A C 1
ATOM 900 O O . ALA A 1 113 ? 11.586 9.096 -18.877 1.00 91.69 113 ALA A O 1
ATOM 901 N N . ILE A 1 114 ? 13.619 8.150 -18.609 1.00 90.94 114 ILE A N 1
ATOM 902 C CA . ILE A 1 114 ? 13.897 8.723 -17.286 1.00 90.94 114 ILE A CA 1
ATOM 903 C C . ILE A 1 114 ? 14.456 10.136 -17.480 1.00 90.94 114 ILE A C 1
ATOM 905 O O . ILE A 1 114 ? 15.439 10.319 -18.201 1.00 90.94 114 ILE A O 1
ATOM 909 N N . GLN A 1 115 ? 13.848 11.125 -16.832 1.00 89.12 115 GLN A N 1
ATOM 910 C CA . GLN A 1 115 ? 14.344 12.496 -16.781 1.00 89.12 115 GLN A CA 1
ATOM 911 C C . GLN A 1 115 ? 15.345 12.697 -15.631 1.00 89.12 115 GLN A C 1
ATOM 913 O O . GLN A 1 115 ? 15.371 11.918 -14.675 1.00 89.12 115 GLN A O 1
ATOM 918 N N . PRO A 1 116 ? 16.149 13.778 -15.675 1.00 87.00 116 PRO A N 1
ATOM 919 C CA . PRO A 1 116 ? 17.087 14.125 -14.602 1.00 87.00 116 PRO A CA 1
ATOM 920 C C . PRO A 1 116 ? 16.430 14.342 -13.231 1.00 87.00 116 PRO A C 1
ATOM 922 O O . PRO A 1 116 ? 17.111 14.290 -12.214 1.00 87.00 116 PRO A O 1
ATOM 925 N N . ASP A 1 117 ? 15.119 14.593 -13.196 1.00 85.94 117 ASP A N 1
ATOM 926 C CA . ASP A 1 117 ? 14.323 14.760 -11.978 1.00 85.94 117 ASP A CA 1
ATOM 927 C C . ASP A 1 117 ? 13.876 13.426 -11.345 1.00 85.94 117 ASP A C 1
ATOM 929 O O . ASP A 1 117 ? 13.134 13.437 -10.362 1.00 85.94 117 ASP A O 1
ATOM 933 N N . GLY A 1 118 ? 14.292 12.285 -11.909 1.00 83.94 118 GLY A N 1
ATOM 934 C CA . GLY A 1 118 ? 13.950 10.946 -11.421 1.00 83.94 118 GLY A CA 1
ATOM 935 C C . GLY A 1 118 ? 12.558 10.459 -11.835 1.00 83.94 118 GLY A C 1
ATOM 936 O O . GLY A 1 118 ? 12.123 9.391 -11.393 1.00 83.94 118 GLY A O 1
ATOM 937 N N . LYS A 1 119 ? 11.844 11.204 -12.691 1.00 88.25 119 LYS A N 1
ATOM 938 C CA . LYS A 1 119 ? 10.522 10.822 -13.210 1.00 88.25 119 LYS A CA 1
ATOM 939 C C . LYS A 1 119 ? 10.621 10.165 -14.581 1.00 88.25 119 LYS A C 1
ATOM 941 O O . LYS A 1 119 ? 11.596 10.331 -15.303 1.00 88.25 119 LYS A O 1
ATOM 946 N N . CYS A 1 120 ? 9.576 9.425 -14.942 1.00 92.38 120 CYS A N 1
ATOM 947 C CA . CYS A 1 120 ? 9.431 8.837 -16.269 1.00 92.38 120 CYS A CA 1
ATOM 948 C C . CYS A 1 120 ? 8.452 9.656 -17.108 1.00 92.38 120 CYS A C 1
ATOM 950 O O . CYS A 1 120 ? 7.247 9.664 -16.832 1.00 92.38 120 CYS A O 1
ATOM 952 N N . MET A 1 121 ? 8.947 10.309 -18.156 1.00 92.25 121 MET A N 1
ATOM 953 C CA . MET A 1 121 ? 8.102 11.027 -19.106 1.00 92.25 121 MET A CA 1
ATOM 954 C C . MET A 1 121 ? 7.742 10.138 -20.292 1.00 92.25 121 MET A C 1
ATOM 956 O O . MET A 1 121 ? 8.578 9.411 -20.833 1.00 92.25 121 MET A O 1
ATOM 960 N N . ALA A 1 122 ? 6.477 10.222 -20.700 1.00 92.69 122 ALA A N 1
ATOM 961 C CA . ALA A 1 122 ? 5.978 9.597 -21.912 1.00 92.69 122 ALA A CA 1
ATOM 962 C C . ALA A 1 122 ? 6.218 10.524 -23.110 1.00 92.69 122 ALA A C 1
ATOM 964 O O . ALA A 1 122 ? 5.776 11.672 -23.118 1.00 92.69 122 ALA A O 1
ATOM 965 N N . ILE A 1 123 ? 6.890 10.009 -24.131 1.00 90.62 123 ILE A N 1
ATOM 966 C CA . ILE A 1 123 ? 7.173 10.694 -25.388 1.00 90.62 123 ILE A CA 1
ATOM 967 C C . ILE A 1 123 ? 6.319 10.025 -26.461 1.00 90.62 123 ILE A C 1
ATOM 969 O O . ILE A 1 123 ? 6.457 8.826 -26.704 1.00 90.62 123 ILE A O 1
ATOM 973 N N . ALA A 1 124 ? 5.415 10.779 -27.087 1.00 89.88 124 ALA A N 1
ATOM 974 C CA . ALA A 1 124 ? 4.552 10.243 -28.133 1.00 89.88 124 ALA A CA 1
ATOM 975 C C . ALA A 1 124 ? 5.380 9.817 -29.356 1.00 89.88 124 ALA A C 1
ATOM 977 O O . ALA A 1 124 ? 6.185 10.582 -29.888 1.00 89.88 124 ALA A O 1
ATOM 978 N N . ASN A 1 125 ? 5.160 8.594 -29.821 1.00 84.62 125 ASN A N 1
ATOM 979 C CA . ASN A 1 125 ? 5.726 8.099 -31.062 1.00 84.62 125 ASN A CA 1
ATOM 980 C C . ASN A 1 125 ? 4.970 8.713 -32.246 1.00 84.62 125 ASN A C 1
ATOM 982 O O . ASN A 1 125 ? 3.740 8.777 -32.256 1.00 84.62 125 ASN A O 1
ATOM 986 N N . HIS A 1 126 ? 5.694 9.117 -33.291 1.00 77.44 126 HIS A N 1
ATOM 987 C CA . HIS A 1 126 ? 5.056 9.521 -34.543 1.00 77.44 126 HIS A CA 1
ATOM 988 C C . HIS A 1 126 ? 4.216 8.373 -35.125 1.00 77.44 126 HIS A C 1
ATOM 990 O O . HIS A 1 126 ? 4.679 7.229 -35.180 1.00 77.44 126 HIS A O 1
ATOM 996 N N . LEU A 1 127 ? 3.023 8.697 -35.647 1.00 67.06 127 LEU A N 1
ATOM 997 C CA . LEU A 1 127 ? 2.091 7.739 -36.270 1.00 67.06 127 LEU A CA 1
ATOM 998 C C . LEU A 1 127 ? 2.766 6.816 -37.302 1.00 67.06 127 LEU A C 1
ATOM 1000 O O . LEU A 1 127 ? 2.391 5.655 -37.432 1.00 67.06 127 LEU A O 1
ATOM 1004 N N . PHE A 1 128 ? 3.797 7.289 -38.005 1.00 57.44 128 PHE A N 1
ATOM 1005 C CA . PHE A 1 128 ? 4.536 6.484 -38.983 1.00 57.44 128 PHE A CA 1
ATOM 1006 C C . PHE A 1 128 ? 5.235 5.249 -38.382 1.00 57.44 128 PHE A C 1
ATOM 1008 O O . PHE A 1 128 ? 5.390 4.240 -39.068 1.00 57.44 128 PHE A O 1
ATOM 1015 N N . ARG A 1 129 ? 5.611 5.270 -37.094 1.00 59.12 129 ARG A N 1
ATOM 1016 C CA . ARG A 1 129 ? 6.184 4.101 -36.398 1.00 59.12 129 ARG A CA 1
ATOM 1017 C C . ARG A 1 129 ? 5.124 3.028 -36.113 1.00 59.12 129 ARG A C 1
ATOM 1019 O O . ARG A 1 129 ? 5.454 1.846 -36.110 1.00 59.12 129 ARG A O 1
ATOM 1026 N N . ARG A 1 130 ? 3.861 3.440 -35.945 1.00 54.53 130 ARG A N 1
ATOM 1027 C CA . ARG A 1 130 ? 2.688 2.578 -35.714 1.00 54.53 130 ARG A CA 1
ATOM 1028 C C . ARG A 1 130 ? 2.243 1.832 -36.979 1.00 54.53 130 ARG A C 1
ATOM 1030 O O . ARG A 1 130 ? 1.832 0.683 -36.881 1.00 54.53 130 ARG A O 1
ATOM 1037 N N . TYR A 1 131 ? 2.390 2.439 -38.162 1.00 61.22 131 TYR A N 1
ATOM 1038 C CA . TYR A 1 131 ? 1.968 1.862 -39.454 1.00 61.22 131 TYR A CA 1
ATOM 1039 C C . TYR A 1 131 ? 3.110 1.326 -40.323 1.00 61.22 131 TYR A C 1
ATOM 1041 O O . TYR A 1 131 ? 2.914 1.059 -41.506 1.00 61.22 131 TYR A O 1
ATOM 1049 N N . ARG A 1 132 ? 4.303 1.106 -39.760 1.00 58.22 132 ARG A N 1
ATOM 1050 C CA . ARG A 1 132 ? 5.461 0.625 -40.532 1.00 58.22 132 ARG A CA 1
ATOM 1051 C C . ARG A 1 132 ? 5.214 -0.730 -41.226 1.00 58.22 132 ARG A C 1
ATOM 1053 O O . ARG A 1 132 ? 5.827 -1.004 -42.249 1.00 58.22 132 ARG A O 1
ATOM 1060 N N . TRP A 1 133 ? 4.276 -1.529 -40.711 1.00 58.44 133 TRP A N 1
ATOM 1061 C CA . TRP A 1 133 ? 3.816 -2.788 -41.314 1.00 58.44 133 TRP A CA 1
ATOM 1062 C C . TRP A 1 133 ? 2.750 -2.599 -42.412 1.00 58.44 133 TRP A C 1
ATOM 1064 O O . TRP A 1 133 ? 2.572 -3.485 -43.238 1.00 58.44 133 TRP A O 1
ATOM 1074 N N . GLY A 1 134 ? 2.064 -1.452 -42.460 1.00 54.44 134 GLY A N 1
ATOM 1075 C CA . GLY A 1 134 ? 1.058 -1.133 -43.482 1.00 54.44 134 GLY A CA 1
ATOM 1076 C C . GLY A 1 134 ? 1.654 -0.633 -44.802 1.00 54.44 134 GLY A C 1
ATOM 1077 O O . GLY A 1 134 ? 1.051 -0.817 -45.852 1.00 54.44 134 GLY A O 1
ATOM 1078 N N . CYS A 1 135 ? 2.860 -0.056 -44.782 1.00 55.12 135 CYS A N 1
ATOM 1079 C CA . CYS A 1 135 ? 3.524 0.417 -46.003 1.00 55.12 135 CYS A CA 1
ATOM 1080 C C . CYS A 1 135 ? 4.218 -0.697 -46.808 1.00 55.12 135 CYS A C 1
ATOM 1082 O O . CYS A 1 135 ? 4.508 -0.488 -47.980 1.00 55.12 135 CYS A O 1
ATOM 1084 N N . ALA A 1 136 ? 4.467 -1.875 -46.224 1.00 56.59 136 ALA A N 1
ATOM 1085 C CA . ALA A 1 136 ? 5.069 -3.003 -46.946 1.00 56.59 136 ALA A CA 1
ATOM 1086 C C . ALA A 1 136 ? 4.064 -3.769 -47.834 1.00 56.59 136 ALA A C 1
ATOM 1088 O O . ALA A 1 136 ? 4.481 -4.529 -48.699 1.00 56.59 136 ALA A O 1
ATOM 1089 N N . GLY A 1 137 ? 2.754 -3.569 -47.638 1.00 52.19 137 GLY A N 1
ATOM 1090 C CA . GLY A 1 137 ? 1.688 -4.241 -48.396 1.00 52.19 137 GLY A CA 1
ATOM 1091 C C . GLY A 1 137 ? 1.125 -3.452 -49.585 1.00 52.19 137 GLY A C 1
ATOM 1092 O O . GLY A 1 137 ? 0.181 -3.919 -50.209 1.00 52.19 137 GLY A O 1
ATOM 1093 N N . LEU A 1 138 ? 1.662 -2.263 -49.884 1.00 52.72 138 LEU A N 1
ATOM 1094 C CA . LEU A 1 138 ? 1.226 -1.415 -51.008 1.00 52.72 138 LEU A CA 1
ATOM 1095 C C . LEU A 1 138 ? 2.270 -1.306 -52.131 1.00 52.72 138 LEU A C 1
ATOM 1097 O O . LEU A 1 138 ? 2.085 -0.528 -53.061 1.00 52.72 138 LEU A O 1
ATOM 1101 N N . ALA A 1 139 ? 3.351 -2.085 -52.059 1.00 45.59 139 ALA A N 1
ATOM 1102 C CA . ALA A 1 139 ? 4.265 -2.289 -53.177 1.00 45.59 139 ALA A CA 1
ATOM 1103 C C . ALA A 1 139 ? 3.848 -3.560 -53.937 1.00 45.59 139 ALA A C 1
ATOM 1105 O O . ALA A 1 139 ? 4.486 -4.605 -53.807 1.00 45.59 139 ALA A O 1
ATOM 1106 N N . VAL A 1 140 ? 2.723 -3.471 -54.654 1.00 41.53 140 VAL A N 1
ATOM 1107 C CA . VAL A 1 140 ? 2.395 -4.343 -55.796 1.00 41.53 140 VAL A CA 1
ATOM 1108 C C . VAL A 1 140 ? 2.676 -3.545 -57.056 1.00 41.53 140 VAL A C 1
ATOM 1110 O O . VAL A 1 140 ? 2.256 -2.366 -57.083 1.00 41.53 140 VAL A O 1
#

pLDDT: mean 83.28, std 14.73, range [41.53, 95.75]

Organism: NCBI:txid1333877

Foldseek 3Di:
DDPPPPPPDDPDDDDDDDDDEADKDKDWDWDDDPDPVPPDIDIDIDIGHHYAADPQQQAQAPVVRDGHPDYAFQWEQDPVRSYTHGEEPQARDANDNQAGPHGHPADQQWDWDQDPSNDIDTDGDDVCSNCVVVVVVPPD